Protein AF-A0A5N4EBL4-F1 (afdb_monomer_lite)

Sequence (35 aa):
MKNRRFKTCAVVGNSGILLDSECGKEIDSHNFIIR

pLDDT: mean 95.51, std 6.19, range [67.5, 98.25]

Organism: Camelus dromedarius (NCBI:txid9838)

Structure (mmCIF, N/CA/C/O backbone):
data_AF-A0A5N4EBL4-F1
#
_entry.id   AF-A0A5N4EBL4-F1
#
loop_
_atom_site.group_PDB
_a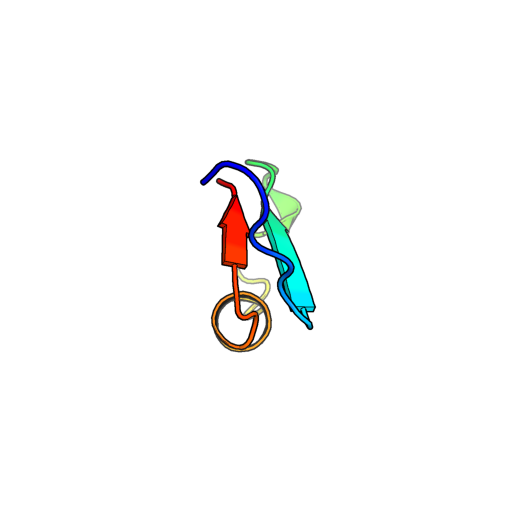tom_site.id
_atom_site.type_symbol
_atom_site.label_atom_id
_atom_site.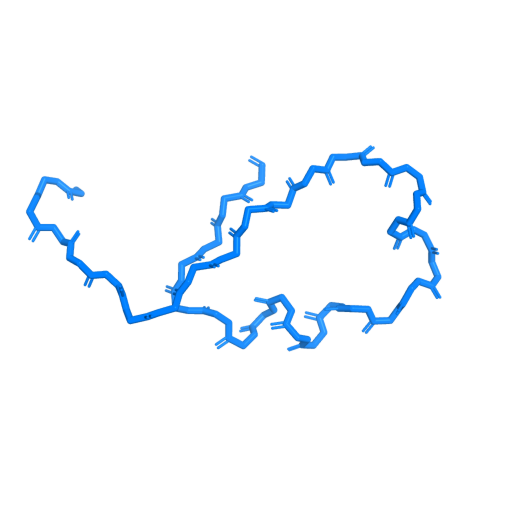label_alt_id
_atom_site.label_comp_id
_atom_site.label_asym_id
_atom_site.label_entity_id
_atom_site.label_seq_id
_atom_site.pdbx_PDB_ins_code
_atom_site.Cartn_x
_atom_site.Cartn_y
_atom_site.Cartn_z
_atom_site.occupancy
_atom_site.B_iso_or_equiv
_atom_site.auth_seq_id
_atom_site.auth_comp_id
_atom_site.auth_asym_id
_atom_site.auth_atom_id
_atom_site.pdbx_PDB_model_num
ATOM 1 N N . MET 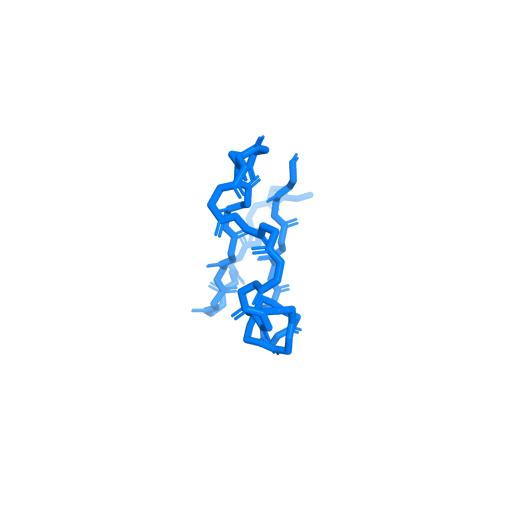A 1 1 ? -19.552 6.415 4.252 1.00 67.50 1 MET A N 1
ATOM 2 C CA . MET A 1 1 ? -18.252 6.946 4.730 1.00 67.50 1 MET A CA 1
ATOM 3 C C . MET A 1 1 ? -18.364 8.146 5.669 1.00 67.50 1 MET A C 1
ATOM 5 O O . MET A 1 1 ? -17.418 8.358 6.416 1.00 67.50 1 MET A O 1
ATOM 9 N N . LYS A 1 2 ? -19.468 8.918 5.687 1.00 76.81 2 LYS A N 1
ATOM 10 C CA . LYS A 1 2 ? -19.625 10.025 6.649 1.00 76.81 2 LYS A CA 1
ATOM 11 C C . LYS A 1 2 ? -19.367 9.554 8.089 1.00 76.81 2 LYS A C 1
ATOM 13 O O . LYS A 1 2 ? -19.923 8.542 8.507 1.00 76.81 2 LYS A O 1
ATOM 18 N N . ASN A 1 3 ? -18.512 10.295 8.794 1.00 87.44 3 ASN A N 1
ATOM 19 C CA . ASN A 1 3 ? -18.129 10.114 10.199 1.00 87.44 3 ASN A CA 1
ATOM 20 C C . ASN A 1 3 ? -17.370 8.818 10.557 1.00 87.44 3 ASN A C 1
ATOM 22 O O . ASN A 1 3 ? -17.334 8.448 11.728 1.00 87.44 3 ASN A O 1
ATOM 26 N N . ARG A 1 4 ? -16.718 8.135 9.601 1.00 92.25 4 ARG A N 1
ATOM 27 C CA . ARG A 1 4 ? -15.734 7.086 9.938 1.00 92.25 4 ARG A CA 1
ATOM 28 C C . ARG A 1 4 ? -14.343 7.689 10.127 1.00 92.25 4 ARG A C 1
ATOM 30 O O . ARG A 1 4 ? -13.873 8.432 9.273 1.00 92.25 4 ARG A O 1
ATOM 37 N N . ARG A 1 5 ? -13.676 7.317 11.221 1.00 94.25 5 ARG A N 1
ATOM 38 C CA . ARG A 1 5 ? -12.236 7.525 11.422 1.00 94.25 5 ARG A CA 1
ATOM 39 C C . ARG A 1 5 ? -11.525 6.185 11.314 1.00 94.25 5 ARG A C 1
ATOM 41 O O . ARG A 1 5 ? -11.997 5.194 11.864 1.00 94.25 5 ARG A O 1
ATOM 48 N N . PHE A 1 6 ? -10.386 6.186 10.640 1.00 96.38 6 PHE A N 1
ATOM 49 C CA . PHE A 1 6 ? -9.474 5.052 10.566 1.00 96.38 6 PHE A CA 1
ATOM 50 C C . PHE A 1 6 ? -8.216 5.385 11.365 1.00 96.38 6 PHE A C 1
ATOM 52 O O . PHE A 1 6 ? -7.828 6.552 11.446 1.00 96.38 6 PHE A O 1
ATOM 59 N N . LYS A 1 7 ? -7.614 4.377 12.001 1.00 96.75 7 LYS A N 1
ATOM 60 C CA . LYS A 1 7 ? -6.401 4.563 12.807 1.00 96.75 7 LYS A CA 1
ATOM 61 C C . LYS A 1 7 ? -5.171 4.739 11.916 1.00 96.75 7 LYS A C 1
ATOM 63 O O . LYS A 1 7 ? -4.305 5.541 12.242 1.00 96.75 7 LYS A O 1
ATOM 68 N N . THR A 1 8 ? -5.123 4.015 10.799 1.00 97.94 8 THR A N 1
ATOM 69 C CA . THR A 1 8 ? -4.063 4.095 9.791 1.00 97.94 8 THR A CA 1
ATOM 70 C C . THR A 1 8 ? -4.672 4.182 8.393 1.00 97.94 8 THR A C 1
ATOM 72 O O . THR A 1 8 ? -5.660 3.504 8.099 1.00 97.94 8 THR A O 1
ATOM 75 N N . CYS A 1 9 ? -4.086 5.019 7.538 1.00 97.50 9 CYS A N 1
ATOM 76 C CA . CYS A 1 9 ? -4.499 5.195 6.147 1.00 97.50 9 CYS A CA 1
ATOM 77 C C . CYS A 1 9 ? -3.276 5.173 5.228 1.00 97.50 9 CYS A C 1
ATOM 79 O O . CYS A 1 9 ? -2.275 5.801 5.562 1.00 97.50 9 CYS A O 1
ATOM 81 N N . ALA A 1 10 ? -3.392 4.530 4.069 1.00 98.19 10 ALA A N 1
ATOM 82 C CA . ALA A 1 10 ? -2.429 4.640 2.980 1.00 98.19 10 ALA A CA 1
ATOM 83 C C . ALA A 1 10 ? -3.068 5.373 1.793 1.00 98.19 10 ALA A C 1
ATOM 85 O O . ALA A 1 10 ? -4.197 5.073 1.397 1.00 98.19 10 ALA A O 1
ATOM 86 N N . VAL A 1 11 ? -2.339 6.329 1.218 1.00 97.81 11 VAL A N 1
ATOM 87 C CA . VAL A 1 11 ? -2.700 6.991 -0.042 1.00 97.81 11 VAL A CA 1
ATOM 88 C C . VAL A 1 11 ? -1.647 6.604 -1.065 1.00 97.81 11 VAL A C 1
ATOM 90 O O . VAL A 1 11 ? -0.476 6.945 -0.912 1.00 97.81 11 VAL A O 1
ATOM 93 N N . VAL A 1 12 ? -2.058 5.852 -2.076 1.00 97.94 12 VAL A N 1
ATOM 94 C CA . VAL A 1 12 ? -1.156 5.229 -3.041 1.00 97.94 12 VAL A CA 1
ATOM 95 C C . VAL A 1 12 ? -1.259 5.987 -4.356 1.00 97.94 12 VAL A C 1
ATOM 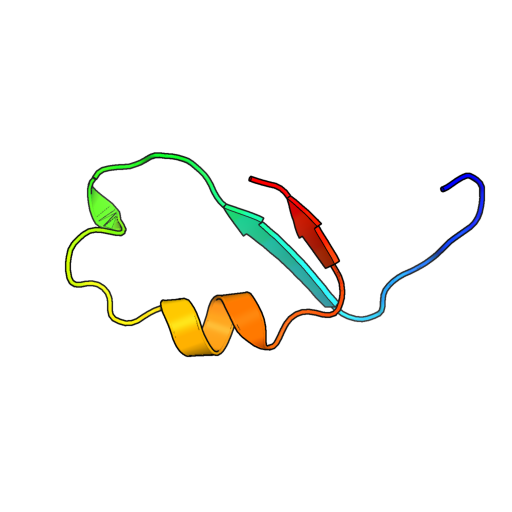97 O O . VAL A 1 12 ? -2.299 5.974 -4.999 1.00 97.94 12 VAL A O 1
ATOM 100 N N . GLY A 1 13 ? -0.185 6.673 -4.747 1.00 97.25 13 GLY A N 1
ATOM 101 C CA . GLY A 1 13 ? -0.076 7.275 -6.077 1.00 97.25 13 GLY A CA 1
ATOM 102 C C . GLY A 1 13 ? 0.385 6.259 -7.125 1.00 97.25 13 GLY A C 1
ATOM 103 O O . GLY A 1 13 ? 0.936 5.219 -6.787 1.00 97.25 13 GLY A O 1
ATOM 104 N N . ASN A 1 14 ? 0.238 6.583 -8.409 1.00 96.94 14 ASN A N 1
ATOM 105 C CA . ASN A 1 14 ? 0.627 5.699 -9.518 1.00 96.94 14 ASN A CA 1
ATOM 106 C C . ASN A 1 14 ? 2.052 5.970 -10.049 1.00 96.94 14 ASN A C 1
ATOM 108 O O . ASN A 1 14 ? 2.297 5.956 -11.253 1.00 96.94 14 ASN A O 1
ATOM 112 N N . SER A 1 15 ? 2.989 6.322 -9.167 1.00 97.56 15 SER A N 1
ATOM 113 C CA . SER A 1 15 ? 4.368 6.610 -9.578 1.00 97.56 15 SER A CA 1
ATOM 114 C C . SER A 1 15 ? 5.141 5.319 -9.847 1.00 97.56 15 SER A C 1
ATOM 116 O O . SER A 1 15 ? 5.020 4.352 -9.096 1.00 97.56 15 SER A O 1
ATOM 118 N N . GLY A 1 16 ? 6.011 5.338 -10.860 1.00 98.19 16 GLY A N 1
ATOM 119 C CA . GLY A 1 16 ? 6.897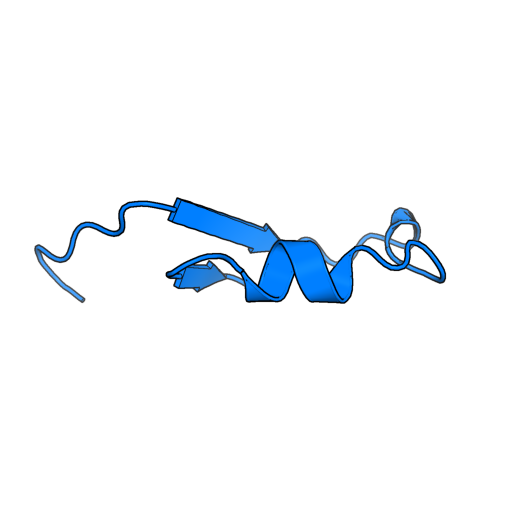 4.217 -11.188 1.00 98.19 16 GLY A CA 1
ATOM 120 C C . GLY A 1 16 ? 7.874 3.835 -10.070 1.00 98.19 16 GLY A C 1
ATOM 121 O O . GLY A 1 16 ? 8.415 2.741 -10.100 1.00 98.19 16 GLY A O 1
ATOM 122 N N . ILE A 1 17 ? 8.056 4.684 -9.050 1.00 97.19 17 ILE A N 1
ATOM 123 C CA . ILE A 1 17 ? 8.858 4.363 -7.855 1.00 97.19 17 ILE A CA 1
ATOM 124 C C . ILE A 1 17 ? 8.301 3.175 -7.051 1.00 97.19 17 ILE A C 1
ATOM 126 O O . ILE A 1 17 ? 9.018 2.589 -6.249 1.00 97.19 17 ILE A O 1
ATOM 130 N N . LEU A 1 18 ? 7.021 2.831 -7.240 1.00 97.38 18 LEU A N 1
ATOM 131 C CA . LEU A 1 18 ? 6.399 1.675 -6.592 1.00 97.38 18 LEU A CA 1
ATOM 132 C C . LEU A 1 18 ? 6.694 0.350 -7.308 1.00 97.38 18 LEU A C 1
ATOM 134 O O . LEU A 1 18 ? 6.359 -0.708 -6.778 1.00 97.38 18 LEU A O 1
ATOM 138 N N . LEU A 1 19 ? 7.290 0.389 -8.503 1.00 97.88 19 LEU A N 1
ATOM 139 C CA . LEU A 1 19 ? 7.724 -0.820 -9.194 1.00 97.88 19 LEU A CA 1
ATOM 140 C C . LEU A 1 19 ? 8.880 -1.452 -8.412 1.00 97.88 19 LEU A C 1
ATOM 142 O O . LEU A 1 19 ? 9.809 -0.756 -8.012 1.00 97.88 19 LEU A O 1
ATOM 146 N N . ASP A 1 20 ? 8.782 -2.758 -8.167 1.00 97.38 20 ASP A N 1
ATOM 147 C CA . ASP A 1 20 ? 9.764 -3.559 -7.422 1.00 97.38 20 ASP A CA 1
ATOM 148 C C . ASP A 1 20 ? 10.098 -3.045 -6.003 1.00 97.38 20 ASP A C 1
ATOM 150 O O . ASP A 1 20 ? 11.097 -3.447 -5.413 1.00 97.38 20 ASP A O 1
ATOM 154 N N . SER A 1 21 ? 9.253 -2.189 -5.410 1.00 97.12 21 SER A N 1
ATOM 155 C CA . SER A 1 21 ? 9.512 -1.594 -4.087 1.00 97.12 21 SER A CA 1
ATOM 156 C C . SER A 1 21 ? 9.207 -2.515 -2.902 1.00 97.12 21 SER A C 1
ATOM 158 O O . SER A 1 21 ? 9.521 -2.180 -1.764 1.00 97.12 21 SER A O 1
ATOM 160 N N . GLU A 1 22 ? 8.522 -3.636 -3.139 1.00 97.50 22 GLU A N 1
ATOM 161 C CA . GLU A 1 22 ? 8.016 -4.568 -2.118 1.00 97.50 22 GLU A CA 1
ATOM 162 C C . GLU A 1 22 ? 7.095 -3.941 -1.040 1.00 97.50 22 GLU A C 1
ATOM 164 O O . GLU A 1 22 ? 6.629 -4.642 -0.136 1.00 97.50 22 GLU A O 1
ATOM 169 N N . CYS A 1 23 ? 6.715 -2.660 -1.171 1.00 97.38 23 CYS A N 1
ATOM 170 C CA . CYS A 1 23 ? 5.878 -1.929 -0.208 1.00 97.38 23 CYS A CA 1
ATOM 171 C C . CYS A 1 23 ? 4.449 -2.485 -0.059 1.00 97.38 23 CYS A C 1
ATOM 173 O O . CYS A 1 23 ? 3.708 -2.036 0.814 1.00 97.38 23 CYS A O 1
ATOM 175 N N . GLY A 1 24 ? 4.029 -3.449 -0.889 1.00 97.25 24 GLY A N 1
ATOM 176 C CA . GLY A 1 24 ? 2.665 -3.989 -0.896 1.00 97.25 24 GLY A CA 1
ATOM 177 C C . GLY A 1 24 ? 2.194 -4.460 0.483 1.00 97.25 24 GLY A C 1
ATOM 178 O O . GLY A 1 24 ? 1.118 -4.070 0.924 1.00 97.25 24 GLY A O 1
ATOM 179 N N . LYS A 1 25 ? 3.037 -5.199 1.220 1.00 97.88 25 LYS A N 1
ATOM 180 C CA . LYS A 1 25 ? 2.700 -5.681 2.574 1.00 97.88 25 LYS A CA 1
ATOM 181 C C . LYS A 1 25 ? 2.491 -4.543 3.575 1.00 97.88 25 LYS A C 1
ATOM 183 O O . LYS A 1 25 ? 1.645 -4.646 4.458 1.00 97.88 25 LYS A O 1
ATOM 188 N N . GLU A 1 26 ? 3.265 -3.469 3.449 1.00 97.94 26 GLU A N 1
ATOM 189 C CA . GLU A 1 26 ? 3.143 -2.291 4.306 1.00 97.94 26 GLU A CA 1
ATOM 190 C C . GLU A 1 26 ? 1.865 -1.509 3.977 1.00 97.94 26 GLU A C 1
ATOM 192 O O . GLU A 1 26 ? 1.090 -1.184 4.878 1.00 97.94 26 GLU A O 1
ATOM 197 N N . ILE A 1 27 ? 1.591 -1.274 2.692 1.00 98.19 27 ILE A N 1
ATOM 198 C CA . ILE A 1 27 ? 0.368 -0.610 2.220 1.00 98.19 27 ILE A CA 1
ATOM 199 C C . ILE A 1 27 ? -0.868 -1.376 2.703 1.00 98.19 27 ILE A C 1
ATOM 201 O O . ILE A 1 27 ? -1.758 -0.781 3.314 1.00 98.19 27 ILE A O 1
ATOM 205 N N . ASP A 1 28 ? -0.876 -2.698 2.524 1.00 97.69 28 ASP A N 1
ATOM 206 C CA . ASP A 1 28 ? -1.986 -3.577 2.905 1.00 97.69 28 ASP A CA 1
ATOM 207 C C . ASP A 1 28 ? -2.191 -3.676 4.428 1.00 97.69 28 ASP A C 1
ATOM 209 O O . ASP A 1 28 ? -3.256 -4.089 4.888 1.00 97.69 28 ASP A O 1
ATOM 213 N N . SER A 1 29 ? -1.214 -3.248 5.237 1.00 98.19 29 SER A N 1
ATOM 214 C CA . SER A 1 29 ? -1.352 -3.192 6.700 1.00 98.19 29 SER A CA 1
ATOM 215 C C . SER A 1 29 ? -2.223 -2.025 7.203 1.00 98.19 29 SER A C 1
ATOM 217 O O . SER A 1 29 ? -2.590 -1.975 8.384 1.00 98.19 29 SER A O 1
ATOM 219 N N . HIS A 1 30 ? -2.582 -1.077 6.328 1.00 98.25 30 HIS A N 1
ATOM 220 C CA . HIS A 1 30 ? -3.373 0.099 6.688 1.00 98.25 30 HIS A CA 1
ATOM 221 C C . HIS A 1 30 ? -4.878 -0.198 6.716 1.00 98.25 30 HIS A C 1
ATOM 223 O O . HIS A 1 30 ? -5.408 -0.962 5.916 1.00 98.25 30 HIS A O 1
ATOM 229 N N . ASN A 1 31 ? -5.615 0.445 7.628 1.00 97.75 31 ASN A N 1
ATOM 230 C CA . ASN A 1 31 ? -7.054 0.192 7.789 1.00 97.75 31 ASN A CA 1
ATOM 231 C C . ASN A 1 31 ? -7.912 0.783 6.662 1.00 97.75 31 ASN A C 1
ATOM 233 O O . ASN A 1 31 ? -9.080 0.415 6.520 1.00 97.75 31 ASN A O 1
ATOM 237 N N . PHE A 1 32 ? -7.361 1.727 5.904 1.00 97.44 32 PHE A N 1
ATOM 238 C CA . PHE A 1 32 ? -8.023 2.339 4.766 1.00 97.44 32 PHE A CA 1
ATOM 239 C C . PHE A 1 32 ? -7.005 2.688 3.687 1.00 97.44 32 PHE A C 1
ATOM 241 O O . PHE A 1 32 ? -5.984 3.306 3.979 1.00 97.44 32 PHE A O 1
ATOM 248 N N . ILE A 1 33 ? -7.290 2.301 2.447 1.00 97.44 33 ILE A N 1
ATOM 249 C CA . ILE A 1 33 ? -6.390 2.500 1.314 1.00 97.44 33 ILE A CA 1
ATOM 250 C C . ILE A 1 33 ? -7.143 3.276 0.238 1.00 97.44 33 ILE A C 1
ATOM 252 O O . ILE A 1 33 ? -8.233 2.872 -0.172 1.00 97.44 33 ILE A O 1
ATOM 256 N N . ILE A 1 34 ? -6.552 4.381 -0.211 1.00 97.38 34 ILE A N 1
ATOM 257 C CA . ILE A 1 34 ? -6.993 5.145 -1.381 1.00 97.38 34 ILE A CA 1
ATOM 258 C C . ILE A 1 34 ? -5.979 4.886 -2.492 1.00 97.38 34 ILE A C 1
ATOM 260 O O . ILE A 1 34 ? -4.775 4.981 -2.251 1.00 97.38 34 ILE A O 1
ATOM 264 N N . ARG A 1 35 ? -6.477 4.544 -3.678 1.00 95.00 35 ARG A N 1
ATOM 265 C CA . ARG A 1 35 ? -5.697 4.322 -4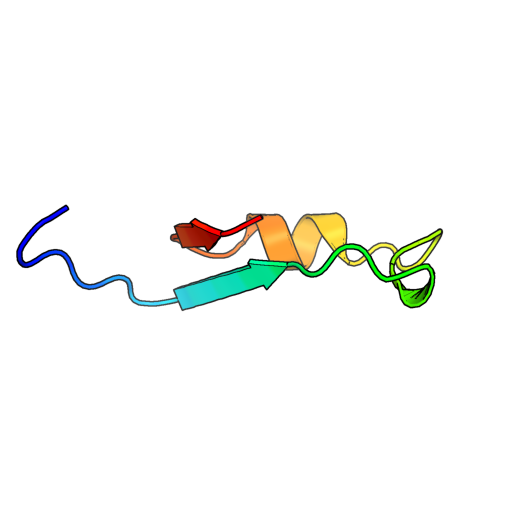.898 1.00 95.00 35 ARG A CA 1
ATOM 266 C C . ARG A 1 35 ? -6.103 5.344 -5.949 1.00 95.00 35 ARG A C 1
ATOM 268 O O . ARG A 1 35 ? -7.304 5.705 -5.941 1.00 95.00 35 ARG A O 1
#

InterPro domains:
  IPR001675 Glycosyl transferase family 29 [PF00777] (2-35)
  IPR038578 GT29-like superfamiliy [G3DSA:3.90.1480.20] (1-35)
  IPR050943 Glycosyltransferase 29 (Sialyltransferase) [PTHR11987] (1-35)

Foldseek 3Di:
DPPDDFPFEEEDDPDPVPVVPPCVVVNVVGPYYHD

Secondary structure (DSSP, 8-state):
-TT---S-EEE----GGGTT--THHHHHTSSEEE-

Radius of gyration: 11.4 Å; chains: 1; bounding box: 29×16×24 Å